Protein AF-A0AAW0FN39-F1 (afdb_monomer_lite)

pLDDT: mean 70.13, std 17.74, range [31.42, 96.25]

InterPro domains:
  IPR002293 Amino acid/polyamine transporter I [PF13520] (52-170)
  IPR050598 Cellular Amino Acid Transporter [PTHR11785] (52-161)

Sequence (177 aa):
MSRAKTALAPFFGGKVDDIDYQVHSDHESNYSDTQNSNGAPVESVNPLGYNLDYVTTFYMVIQGVIGTGIFATPATIVKSMGSIGSTYVLWTSGFIIVLFEVFVYIEYVTYFKKRNGGDVAYLEQAYPKPDFMIPTTYAAVSICLLFLNSSAIAFGTYVLSAAGVEASAWGNKSKTD

Structure (mmCIF, N/CA/C/O backbone):
data_AF-A0AAW0FN39-F1
#
_entry.id   AF-A0AAW0FN39-F1
#
loop_
_atom_site.group_PDB
_atom_site.id
_atom_site.type_symbol
_atom_site.label_atom_id
_atom_site.label_alt_id
_atom_site.label_comp_id
_atom_site.label_asym_id
_atom_site.label_entity_id
_atom_site.label_seq_id
_atom_site.pdbx_PDB_ins_code
_atom_site.Cartn_x
_atom_site.Cartn_y
_atom_site.Cartn_z
_atom_site.occupancy
_atom_site.B_iso_or_equiv
_atom_site.auth_seq_id
_atom_site.auth_comp_id
_atom_site.auth_asym_id
_atom_site.auth_atom_id
_atom_site.pdbx_PDB_model_num
ATOM 1 N N . MET A 1 1 ? 22.015 -34.692 18.150 1.00 46.25 1 MET A N 1
ATOM 2 C CA . MET A 1 1 ? 21.148 -33.490 18.075 1.00 46.25 1 MET A CA 1
ATOM 3 C C . MET A 1 1 ? 21.641 -32.475 17.018 1.00 46.25 1 MET A C 1
ATOM 5 O O . MET A 1 1 ? 21.555 -31.279 17.234 1.00 46.25 1 MET A O 1
ATOM 9 N N . SER A 1 2 ? 22.149 -32.936 15.858 1.00 51.41 2 SER A N 1
ATOM 10 C CA . SER A 1 2 ? 22.930 -32.113 14.900 1.00 51.41 2 SER A CA 1
ATOM 11 C C . SER A 1 2 ? 22.343 -32.051 13.477 1.00 51.41 2 SER A C 1
ATOM 13 O O . SER A 1 2 ? 23.018 -31.619 12.552 1.00 51.41 2 SER A O 1
ATOM 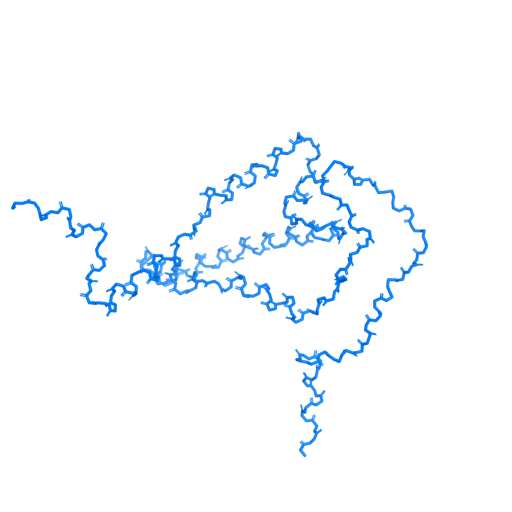15 N N . ARG A 1 3 ? 21.101 -32.513 13.273 1.00 47.28 3 ARG A N 1
ATOM 16 C CA . ARG A 1 3 ? 20.455 -32.569 11.944 1.00 47.28 3 ARG A CA 1
ATOM 17 C C . ARG A 1 3 ? 19.309 -31.572 11.744 1.00 47.28 3 ARG A C 1
ATOM 19 O O . ARG A 1 3 ? 18.881 -31.376 10.619 1.00 47.28 3 ARG A O 1
ATOM 26 N N . ALA A 1 4 ? 18.846 -30.905 12.804 1.00 47.41 4 ALA A N 1
ATOM 27 C CA . ALA A 1 4 ? 17.734 -29.955 12.708 1.00 47.41 4 ALA A CA 1
ATOM 28 C C . ALA A 1 4 ? 18.158 -28.556 12.214 1.00 47.41 4 ALA A C 1
ATOM 30 O O . ALA A 1 4 ? 17.367 -27.871 11.581 1.00 47.41 4 ALA A O 1
ATOM 31 N N . LYS A 1 5 ? 19.415 -28.139 12.442 1.00 46.88 5 LYS A N 1
ATOM 32 C CA . LYS A 1 5 ? 19.911 -26.823 11.990 1.00 46.88 5 LYS A CA 1
ATOM 33 C C . LYS A 1 5 ? 20.174 -26.751 10.479 1.00 46.88 5 LYS A C 1
ATOM 35 O O . LYS A 1 5 ? 20.159 -25.667 9.916 1.00 46.88 5 LYS A O 1
ATOM 40 N N . THR A 1 6 ? 20.369 -27.888 9.813 1.00 48.09 6 THR A N 1
ATOM 41 C CA . THR A 1 6 ? 20.710 -27.947 8.380 1.00 48.09 6 THR A CA 1
ATOM 42 C C . THR A 1 6 ? 19.485 -27.837 7.465 1.00 48.09 6 THR A C 1
ATOM 44 O O . THR A 1 6 ? 19.624 -27.438 6.318 1.00 48.09 6 THR A O 1
ATOM 47 N N . ALA A 1 7 ? 18.279 -28.136 7.961 1.00 48.97 7 ALA A N 1
ATOM 48 C CA . ALA A 1 7 ? 17.054 -28.097 7.154 1.00 48.97 7 ALA A CA 1
ATOM 49 C C . ALA A 1 7 ? 16.396 -26.705 7.074 1.00 48.97 7 ALA A C 1
ATOM 51 O O . ALA A 1 7 ? 15.577 -26.473 6.194 1.00 48.97 7 ALA A O 1
ATOM 52 N N . LEU A 1 8 ? 16.752 -25.780 7.976 1.00 44.62 8 LEU A N 1
ATOM 53 C CA . LEU A 1 8 ? 16.211 -24.411 8.013 1.00 44.62 8 LEU A CA 1
ATOM 54 C C . LEU A 1 8 ? 17.175 -23.355 7.450 1.00 44.62 8 LEU A C 1
ATOM 56 O O . LEU A 1 8 ? 16.797 -22.195 7.300 1.00 44.62 8 LEU A O 1
ATOM 60 N N . ALA A 1 9 ? 18.398 -23.762 7.096 1.00 44.97 9 ALA A N 1
ATOM 61 C CA . ALA A 1 9 ? 19.377 -22.910 6.428 1.00 44.97 9 ALA A CA 1
ATOM 62 C C . ALA A 1 9 ? 18.846 -22.244 5.138 1.00 44.97 9 ALA A C 1
ATOM 64 O O . ALA A 1 9 ? 19.033 -21.037 5.016 1.00 44.97 9 ALA A O 1
ATOM 65 N N . PRO A 1 10 ? 18.103 -22.921 4.232 1.00 51.75 10 PRO A N 1
ATOM 66 C CA . PRO A 1 10 ? 17.634 -22.268 3.006 1.00 51.75 10 PRO A CA 1
ATOM 67 C C . PRO A 1 10 ? 16.511 -21.241 3.234 1.00 51.75 10 PRO A C 1
ATOM 69 O O . PRO A 1 10 ? 16.104 -20.592 2.282 1.00 51.75 10 PRO A O 1
ATOM 72 N N . PHE A 1 11 ? 15.992 -21.100 4.462 1.00 52.97 11 PHE A N 1
ATOM 73 C CA . PHE A 1 11 ? 14.868 -20.204 4.763 1.00 52.97 11 PHE A CA 1
ATOM 74 C C . PHE A 1 11 ? 15.264 -18.970 5.593 1.00 52.97 11 PHE A C 1
ATOM 76 O O . PHE A 1 11 ? 14.594 -17.948 5.525 1.00 52.97 11 PHE A O 1
ATOM 83 N N . PHE A 1 12 ? 16.337 -19.049 6.387 1.00 56.94 12 PHE A N 1
ATOM 84 C CA . PHE A 1 12 ? 16.741 -17.972 7.312 1.00 56.94 12 PHE A CA 1
ATOM 85 C C . PHE A 1 12 ? 18.235 -17.643 7.292 1.00 56.94 12 PHE A C 1
ATOM 87 O O . PHE A 1 12 ? 18.686 -16.760 8.017 1.00 56.94 12 PHE A O 1
ATOM 94 N N . GLY A 1 13 ? 19.023 -18.367 6.506 1.00 43.75 13 GLY A N 1
ATOM 95 C CA . GLY A 1 13 ? 20.465 -18.210 6.469 1.00 43.75 13 GLY A CA 1
ATOM 96 C C . GLY A 1 13 ? 20.950 -18.504 5.073 1.00 43.75 13 GLY A C 1
ATOM 97 O O . GLY A 1 13 ? 21.558 -19.550 4.850 1.00 43.75 13 GLY A O 1
ATOM 98 N N . GLY A 1 14 ? 20.661 -17.578 4.154 1.00 38.28 14 GLY A N 1
ATOM 99 C CA . GLY A 1 14 ? 21.344 -17.515 2.875 1.00 38.28 14 GLY A CA 1
ATOM 100 C C . GLY A 1 14 ? 22.835 -17.611 3.152 1.00 38.28 14 GLY A C 1
ATOM 101 O O . GLY A 1 14 ? 23.439 -16.719 3.751 1.00 38.28 14 GLY A O 1
ATOM 102 N N . LYS A 1 15 ? 23.417 -18.752 2.791 1.00 37.44 15 LYS A N 1
ATOM 103 C CA . LYS A 1 15 ? 24.850 -18.841 2.613 1.00 37.44 15 LYS A CA 1
ATOM 104 C C . LYS A 1 15 ? 25.150 -17.751 1.595 1.00 37.44 15 LYS A C 1
ATOM 106 O O . LYS A 1 15 ? 24.575 -17.768 0.510 1.00 37.44 15 LYS A O 1
ATOM 111 N N . VAL A 1 16 ? 26.003 -16.802 1.969 1.00 49.50 16 VAL A N 1
ATOM 112 C CA . VAL A 1 16 ? 26.731 -15.976 1.005 1.00 49.50 16 VAL A CA 1
ATOM 113 C C . VAL A 1 16 ? 27.694 -16.935 0.302 1.00 49.50 16 VAL A C 1
ATOM 115 O O . VAL A 1 16 ? 28.901 -16.914 0.505 1.00 49.50 16 VAL A O 1
ATOM 118 N N . ASP A 1 17 ? 27.135 -17.906 -0.417 1.00 39.56 17 ASP A N 1
ATOM 119 C CA . ASP A 1 17 ? 27.746 -18.303 -1.657 1.00 39.56 17 ASP A CA 1
ATOM 120 C C . ASP A 1 17 ? 27.707 -17.007 -2.451 1.00 39.56 17 ASP A C 1
ATOM 122 O O . ASP A 1 17 ? 26.669 -16.340 -2.474 1.00 39.56 17 ASP A O 1
ATOM 126 N N . ASP A 1 18 ? 28.852 -16.590 -2.978 1.00 39.25 18 ASP A N 1
ATOM 127 C CA . ASP A 1 18 ? 28.879 -15.642 -4.071 1.00 39.25 18 ASP A CA 1
ATOM 128 C C . ASP A 1 18 ? 27.896 -16.199 -5.100 1.00 39.25 18 ASP A C 1
ATOM 130 O O . ASP A 1 18 ? 28.229 -17.073 -5.903 1.00 39.25 18 ASP A O 1
ATOM 134 N N . ILE A 1 19 ? 26.636 -15.764 -5.021 1.00 44.19 19 ILE A N 1
ATOM 135 C CA . ILE A 1 19 ? 25.701 -15.874 -6.114 1.00 44.19 19 ILE A CA 1
ATOM 136 C C . ILE A 1 19 ? 26.255 -14.819 -7.042 1.00 44.19 19 ILE A C 1
ATOM 138 O O . ILE A 1 19 ? 25.816 -13.671 -7.078 1.00 44.19 19 ILE A O 1
ATOM 142 N N . ASP A 1 20 ? 27.325 -15.220 -7.715 1.00 31.42 20 ASP A N 1
ATOM 143 C CA . ASP A 1 20 ? 27.670 -14.763 -9.021 1.00 31.42 20 ASP A CA 1
ATOM 144 C C . ASP A 1 20 ? 26.373 -14.948 -9.799 1.00 31.42 20 ASP A C 1
ATOM 146 O O . ASP A 1 20 ? 26.054 -16.013 -10.335 1.00 31.42 20 ASP A O 1
ATOM 150 N N . TYR A 1 21 ? 25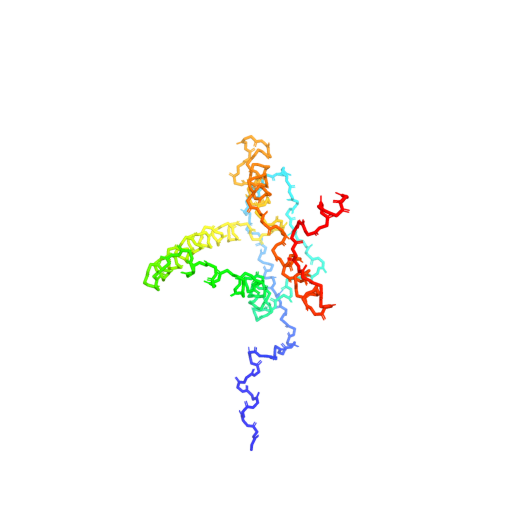.541 -13.908 -9.746 1.00 41.94 21 TYR A N 1
ATOM 151 C CA . TYR A 1 21 ? 24.630 -13.585 -10.807 1.00 41.94 21 TYR A CA 1
ATOM 152 C C . TYR A 1 21 ? 25.570 -13.375 -11.987 1.00 41.94 21 TYR A C 1
ATOM 154 O O . TYR A 1 21 ? 25.923 -12.252 -12.345 1.00 41.94 21 TYR A O 1
ATOM 162 N N . GLN A 1 22 ? 25.996 -14.495 -12.575 1.00 32.31 22 GLN A N 1
ATOM 163 C CA . GLN A 1 22 ? 26.352 -14.581 -13.963 1.00 32.31 22 GLN A CA 1
ATOM 164 C C . GLN A 1 22 ? 25.076 -14.120 -14.651 1.00 32.31 22 GLN A C 1
ATOM 166 O O . GLN A 1 22 ? 24.192 -14.907 -14.993 1.00 32.31 22 GLN A O 1
ATOM 171 N N . VAL A 1 23 ? 24.956 -12.798 -14.791 1.00 45.91 23 VAL A N 1
ATOM 172 C CA . VAL A 1 23 ? 24.352 -12.198 -15.957 1.00 45.91 23 VAL A CA 1
ATOM 173 C C . VAL A 1 23 ? 25.070 -12.932 -17.062 1.00 45.91 23 VAL A C 1
ATOM 175 O O . VAL A 1 23 ? 26.239 -12.657 -17.320 1.00 45.91 23 VAL A O 1
ATOM 178 N N . HIS A 1 24 ? 24.423 -13.971 -17.590 1.00 36.44 24 HIS A N 1
ATOM 179 C CA . HIS A 1 24 ? 24.833 -14.558 -18.840 1.00 36.44 24 HIS A CA 1
ATOM 180 C C . HIS A 1 24 ? 24.902 -13.349 -19.757 1.00 36.44 24 HIS A C 1
ATOM 182 O O . HIS A 1 24 ? 23.884 -12.745 -20.111 1.00 36.44 24 HIS A O 1
ATOM 188 N N . SER A 1 25 ? 26.129 -12.906 -20.011 1.00 39.69 25 SER A N 1
ATOM 189 C CA . SER A 1 25 ? 26.480 -11.989 -21.068 1.00 39.69 25 SER A CA 1
ATOM 190 C C . SER A 1 25 ? 26.309 -12.784 -22.351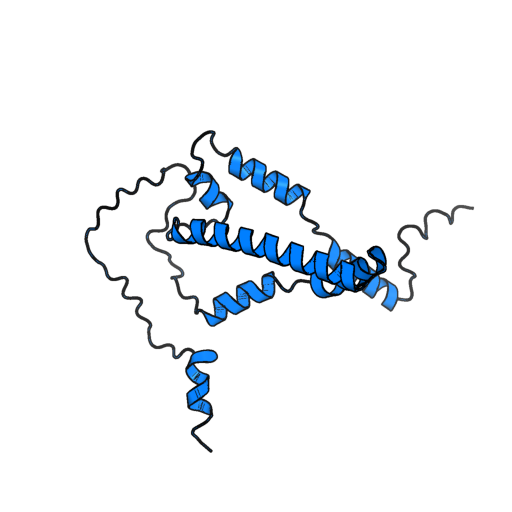 1.00 39.69 25 SER A C 1
ATOM 192 O O . SER A 1 25 ? 27.255 -13.047 -23.091 1.00 39.69 25 SER A O 1
ATOM 194 N N . ASP A 1 26 ? 25.062 -13.188 -22.587 1.00 35.56 26 ASP A N 1
ATOM 195 C CA . ASP A 1 26 ? 24.565 -13.575 -23.879 1.00 35.56 26 ASP A CA 1
ATOM 196 C C . ASP A 1 26 ? 24.645 -12.297 -24.692 1.00 35.56 26 ASP A C 1
ATOM 198 O O . ASP A 1 26 ? 23.774 -11.423 -24.682 1.00 35.56 26 ASP A O 1
ATOM 202 N N . HIS A 1 27 ? 25.814 -12.157 -25.303 1.00 39.66 27 HIS A N 1
ATOM 203 C CA . HIS A 1 27 ? 26.042 -11.305 -26.434 1.00 39.66 27 HIS A CA 1
ATOM 204 C C . HIS A 1 27 ? 24.826 -11.382 -27.357 1.00 39.66 27 HIS A C 1
ATOM 206 O O . HIS A 1 27 ? 24.434 -12.454 -27.812 1.00 39.66 27 HIS A O 1
ATOM 212 N N . GLU A 1 28 ? 24.306 -10.202 -27.678 1.00 43.62 28 GLU A N 1
ATOM 213 C CA . GLU A 1 28 ? 23.569 -9.972 -28.909 1.00 43.62 28 GLU A CA 1
ATOM 214 C C . GLU A 1 28 ? 22.217 -10.701 -29.030 1.00 43.62 28 GLU A C 1
ATOM 216 O O . GLU A 1 28 ? 21.970 -11.462 -29.963 1.00 43.62 28 GLU A O 1
ATOM 221 N N . SER A 1 29 ? 21.248 -10.342 -28.190 1.00 35.06 29 SER A N 1
ATOM 222 C CA . SER A 1 29 ? 19.902 -10.155 -28.735 1.00 35.06 29 SER A CA 1
ATOM 223 C C . SER A 1 29 ? 19.673 -8.660 -28.885 1.00 35.06 29 SER A C 1
ATOM 225 O O . SER A 1 29 ? 19.421 -7.969 -27.898 1.00 35.06 29 SER A O 1
ATOM 227 N N . ASN A 1 30 ? 19.774 -8.181 -30.127 1.00 35.88 30 ASN A N 1
ATOM 228 C CA . ASN A 1 30 ? 19.123 -6.967 -30.612 1.00 35.88 30 ASN A CA 1
ATOM 229 C C . ASN A 1 30 ? 17.615 -7.059 -30.303 1.00 35.88 30 ASN A C 1
ATOM 231 O O . ASN A 1 30 ? 16.791 -7.301 -31.180 1.00 35.88 30 ASN A O 1
ATOM 235 N N . TYR A 1 31 ? 17.236 -6.902 -29.039 1.00 40.62 31 TYR A N 1
ATOM 236 C CA . TYR A 1 31 ? 15.950 -6.328 -28.716 1.00 40.62 31 TYR A CA 1
ATOM 237 C C . TYR A 1 31 ? 16.153 -4.859 -29.013 1.00 40.62 31 TYR A C 1
ATOM 239 O O . TYR A 1 31 ? 16.896 -4.179 -28.311 1.00 40.62 31 TYR A O 1
ATOM 247 N N . SER A 1 32 ? 15.578 -4.405 -30.120 1.00 38.28 32 SER A N 1
ATOM 248 C CA . SER A 1 32 ? 15.417 -2.987 -30.374 1.00 38.28 32 SER A CA 1
ATOM 249 C C . SER A 1 32 ? 14.912 -2.362 -29.077 1.00 38.28 32 SER A C 1
ATOM 251 O O . SER A 1 32 ? 13.808 -2.688 -28.637 1.00 38.28 32 SER A O 1
ATOM 253 N N . ASP A 1 33 ? 15.747 -1.548 -28.435 1.00 49.75 33 ASP A N 1
ATOM 254 C CA . ASP A 1 33 ? 15.395 -0.775 -27.253 1.00 49.75 33 ASP A CA 1
ATOM 255 C C . ASP A 1 33 ? 14.406 0.299 -27.726 1.00 49.75 33 ASP A C 1
ATOM 257 O O . ASP A 1 33 ? 14.727 1.461 -27.936 1.00 49.75 33 ASP A O 1
ATOM 261 N N . THR A 1 34 ? 13.190 -0.133 -28.061 1.00 45.72 34 THR A N 1
ATOM 262 C CA . THR A 1 34 ? 12.068 0.713 -28.473 1.00 45.72 34 THR A CA 1
ATOM 263 C C . THR A 1 34 ? 11.347 1.239 -27.240 1.00 45.72 34 THR A C 1
ATOM 265 O O . THR A 1 34 ? 10.156 1.550 -27.302 1.00 45.72 34 THR A O 1
ATOM 268 N N . GLN A 1 35 ? 12.032 1.294 -26.095 1.00 55.03 35 GLN A N 1
ATOM 269 C CA . GLN A 1 35 ? 11.563 2.067 -24.963 1.00 55.03 35 GLN A CA 1
ATOM 270 C C . GLN A 1 35 ? 11.953 3.518 -25.207 1.00 55.03 35 GLN A C 1
ATOM 272 O O . GLN A 1 35 ? 13.079 3.827 -25.587 1.00 55.03 35 GLN A O 1
ATOM 277 N N . ASN A 1 36 ? 10.965 4.403 -25.134 1.00 52.91 36 ASN A N 1
ATOM 278 C CA . ASN A 1 36 ? 11.130 5.775 -25.571 1.00 52.91 36 ASN A CA 1
ATOM 279 C C . ASN A 1 36 ? 12.181 6.448 -24.671 1.00 52.91 36 ASN A C 1
ATOM 281 O O . ASN A 1 36 ? 12.137 6.308 -23.449 1.00 52.91 36 ASN A O 1
ATOM 285 N N . SER A 1 37 ? 13.109 7.191 -25.276 1.00 53.62 37 SER A N 1
ATOM 286 C CA . SER A 1 37 ? 14.138 7.987 -24.579 1.00 53.62 37 SER A CA 1
ATOM 287 C C . SER A 1 37 ? 13.530 9.032 -23.624 1.00 53.62 37 SER A C 1
ATOM 289 O O . SER A 1 37 ? 14.197 9.563 -22.740 1.00 53.62 37 SER A O 1
ATOM 291 N N . ASN A 1 38 ? 12.236 9.317 -23.777 1.00 53.44 38 ASN A N 1
ATOM 292 C CA . ASN A 1 38 ? 11.503 10.229 -22.916 1.00 53.44 38 ASN A CA 1
ATOM 293 C C . ASN A 1 38 ? 11.061 9.523 -21.617 1.00 53.44 38 ASN A C 1
ATOM 295 O O . ASN A 1 38 ? 10.136 8.711 -21.628 1.00 53.44 38 ASN A O 1
ATOM 299 N N . GLY A 1 39 ? 11.715 9.849 -20.498 1.00 60.12 39 GLY A N 1
ATOM 300 C CA . GLY A 1 39 ? 11.345 9.440 -19.134 1.00 60.12 39 GLY A CA 1
ATOM 301 C C . GLY A 1 39 ? 12.548 8.978 -18.298 1.00 60.12 39 GLY A C 1
ATOM 302 O O . GLY A 1 39 ? 13.690 9.301 -18.621 1.00 60.12 39 GLY A O 1
ATOM 303 N N . ALA A 1 40 ? 12.311 8.240 -17.208 1.00 59.62 40 ALA A N 1
ATOM 304 C CA . ALA A 1 40 ? 13.376 7.696 -16.350 1.00 59.62 40 ALA A CA 1
ATOM 305 C C . ALA A 1 40 ? 14.434 6.856 -17.126 1.00 59.62 40 ALA A C 1
ATOM 307 O O . ALA A 1 40 ? 14.071 5.985 -17.909 1.00 59.62 40 ALA A O 1
ATOM 308 N N . PRO A 1 41 ? 15.748 7.053 -16.930 1.00 63.03 41 PRO A N 1
ATOM 309 C CA . PRO A 1 41 ? 16.770 6.276 -17.636 1.00 63.03 41 PRO A CA 1
ATOM 310 C C . PRO A 1 41 ? 16.646 4.761 -17.401 1.00 63.03 41 PRO A C 1
ATOM 312 O O . PRO A 1 41 ? 16.363 4.317 -16.290 1.00 63.03 41 PRO A O 1
ATOM 315 N N . VAL A 1 42 ? 16.882 3.961 -18.445 1.00 65.12 42 VAL A N 1
ATOM 316 C CA . VAL A 1 42 ? 17.031 2.503 -18.309 1.00 65.12 42 VAL A CA 1
ATOM 317 C C . VAL A 1 42 ? 18.349 2.208 -17.602 1.00 65.12 42 VAL A C 1
ATOM 319 O O . VAL A 1 42 ? 19.410 2.671 -18.025 1.00 65.12 42 VAL A O 1
ATOM 322 N N . GLU A 1 43 ? 18.289 1.445 -16.515 1.00 65.06 43 GLU A N 1
ATOM 323 C CA . GLU A 1 43 ? 19.482 1.098 -15.755 1.00 65.06 43 GLU A CA 1
ATOM 324 C C . GLU A 1 43 ? 20.221 -0.034 -16.473 1.00 65.06 43 GLU A C 1
ATOM 326 O O . GLU A 1 43 ? 19.780 -1.183 -16.499 1.00 65.06 43 GLU A O 1
ATOM 331 N N . SER A 1 44 ? 21.355 0.295 -17.092 1.00 63.34 44 SER A N 1
ATOM 332 C CA . SER A 1 44 ? 22.242 -0.694 -17.712 1.00 63.34 44 SER A CA 1
ATOM 333 C C . SER A 1 44 ? 23.213 -1.313 -16.703 1.00 63.34 44 SER A C 1
ATOM 335 O O . SER A 1 44 ? 23.584 -2.477 -16.841 1.00 63.34 44 SER A O 1
ATOM 337 N N . VAL A 1 45 ? 23.608 -0.548 -15.679 1.00 62.72 45 VAL A N 1
ATOM 338 C CA . VAL A 1 45 ? 24.541 -0.957 -14.625 1.00 62.72 45 VAL A CA 1
ATOM 339 C C . VAL A 1 45 ? 24.054 -0.382 -13.301 1.00 62.72 45 VAL A C 1
ATOM 341 O O . VAL A 1 45 ? 24.067 0.832 -13.110 1.00 62.72 45 VAL A O 1
ATOM 344 N N . ASN A 1 46 ? 23.628 -1.252 -12.386 1.00 63.19 46 ASN A N 1
ATOM 345 C CA . ASN A 1 46 ? 23.140 -0.836 -11.077 1.00 63.19 46 ASN A CA 1
ATOM 346 C C . ASN A 1 46 ? 24.291 -0.917 -10.049 1.00 63.19 46 ASN A C 1
ATOM 348 O O . ASN A 1 46 ? 24.713 -2.028 -9.717 1.00 63.19 46 ASN A O 1
ATOM 352 N N . PRO A 1 47 ? 24.834 0.210 -9.540 1.00 59.00 47 PRO A N 1
ATOM 353 C CA . PRO A 1 47 ? 26.022 0.214 -8.673 1.00 59.00 47 PRO A CA 1
ATOM 354 C C . PRO A 1 47 ? 25.790 -0.441 -7.302 1.00 59.00 47 PRO A C 1
ATOM 356 O O . PRO A 1 47 ? 26.749 -0.772 -6.610 1.00 59.00 47 PRO A O 1
ATOM 359 N N . LEU A 1 48 ? 24.526 -0.638 -6.913 1.00 62.75 48 LEU A N 1
ATOM 360 C CA . LEU A 1 48 ? 24.111 -1.315 -5.678 1.00 62.75 48 LEU A CA 1
ATOM 361 C C . LEU A 1 48 ? 23.857 -2.825 -5.878 1.00 62.75 48 LEU A C 1
ATOM 363 O O . LEU A 1 48 ? 23.718 -3.566 -4.902 1.00 62.75 48 LEU A O 1
ATOM 367 N N . GLY A 1 49 ? 23.844 -3.285 -7.135 1.00 61.16 49 GLY A N 1
ATOM 368 C CA . GLY A 1 49 ? 23.539 -4.656 -7.538 1.00 61.16 49 GLY A CA 1
ATOM 369 C C . GLY A 1 49 ? 22.111 -5.109 -7.202 1.00 61.16 49 GLY A C 1
ATOM 370 O O . GLY A 1 49 ? 21.415 -4.534 -6.369 1.00 61.16 49 GLY A O 1
ATOM 371 N N . TYR A 1 50 ? 21.659 -6.181 -7.851 1.00 67.69 50 TYR A N 1
ATOM 372 C CA . TYR A 1 50 ? 20.359 -6.807 -7.578 1.00 67.69 50 TYR A CA 1
ATOM 373 C C . TYR A 1 50 ? 20.467 -7.819 -6.424 1.00 67.69 50 TYR A C 1
ATOM 375 O O . TYR A 1 50 ? 20.126 -8.988 -6.565 1.00 67.69 50 TYR A O 1
ATOM 383 N N . ASN A 1 51 ? 20.980 -7.372 -5.275 1.00 70.62 51 ASN A N 1
ATOM 384 C CA . ASN A 1 51 ? 21.348 -8.234 -4.143 1.00 70.62 51 ASN A CA 1
ATOM 385 C C . ASN A 1 51 ? 20.218 -8.406 -3.109 1.00 70.62 51 ASN A C 1
ATOM 387 O O . ASN A 1 51 ? 20.472 -8.412 -1.904 1.00 70.62 51 ASN A O 1
ATOM 391 N N . LEU A 1 52 ? 18.960 -8.494 -3.547 1.00 77.12 52 LEU A N 1
ATOM 392 C CA . LEU A 1 52 ? 17.831 -8.729 -2.643 1.00 77.12 52 LEU A CA 1
ATOM 393 C C . LEU A 1 52 ? 17.420 -10.197 -2.692 1.00 77.12 52 LEU A C 1
ATOM 395 O O . LEU A 1 52 ? 16.930 -10.685 -3.707 1.00 77.12 52 LEU A O 1
ATOM 399 N N . ASP A 1 53 ? 17.605 -10.884 -1.567 1.00 86.12 53 ASP A N 1
ATOM 400 C CA . ASP A 1 53 ? 17.102 -12.241 -1.394 1.00 86.12 53 ASP A CA 1
ATOM 401 C C . ASP A 1 53 ? 15.564 -12.263 -1.357 1.00 86.12 53 ASP A C 1
ATOM 403 O O . ASP A 1 53 ? 14.917 -11.321 -0.885 1.00 86.12 53 ASP A O 1
ATOM 407 N N . TYR A 1 54 ? 14.969 -13.367 -1.811 1.00 85.12 54 TYR A N 1
ATOM 408 C CA . TYR A 1 54 ? 13.516 -13.528 -1.888 1.00 85.12 54 TYR A CA 1
ATOM 409 C C . TYR A 1 54 ? 12.834 -13.369 -0.526 1.00 85.12 54 TYR A C 1
ATOM 411 O O . TYR A 1 54 ? 11.746 -12.793 -0.449 1.00 85.12 54 TYR A O 1
ATOM 419 N N . VAL A 1 55 ? 13.475 -13.833 0.553 1.00 88.62 55 VAL A N 1
ATOM 420 C CA . VAL A 1 55 ? 12.937 -13.713 1.917 1.00 88.62 55 VAL A CA 1
ATOM 421 C C . VAL A 1 55 ? 12.909 -12.250 2.359 1.00 88.62 55 VAL A C 1
ATOM 423 O O . VAL A 1 55 ? 11.917 -11.790 2.928 1.00 88.62 55 VAL A O 1
ATOM 426 N N . THR A 1 56 ? 13.964 -11.500 2.041 1.00 87.94 56 THR A N 1
ATOM 427 C CA . THR A 1 56 ? 14.058 -10.064 2.334 1.00 87.94 56 THR A CA 1
ATOM 428 C C . THR A 1 56 ? 12.998 -9.280 1.566 1.00 87.94 56 THR A C 1
ATOM 430 O O . THR A 1 56 ? 12.286 -8.470 2.163 1.00 87.94 56 THR A O 1
ATOM 433 N N . THR A 1 57 ? 12.823 -9.562 0.272 1.00 87.81 57 THR A N 1
ATOM 434 C CA . THR A 1 57 ? 11.786 -8.921 -0.552 1.00 87.81 57 THR A CA 1
ATOM 435 C C . THR A 1 57 ? 10.382 -9.240 -0.034 1.00 87.81 57 THR A C 1
ATOM 437 O O . THR A 1 57 ? 9.556 -8.340 0.109 1.00 87.81 57 THR A O 1
ATOM 440 N N . PHE A 1 58 ? 10.105 -10.497 0.322 1.00 89.62 58 PHE A N 1
ATOM 441 C CA . PHE A 1 58 ? 8.817 -10.898 0.894 1.00 89.62 58 PHE A CA 1
ATOM 442 C C . PHE A 1 58 ? 8.513 -10.170 2.208 1.00 89.62 58 PHE A C 1
ATOM 444 O O . PHE A 1 58 ? 7.422 -9.621 2.379 1.00 89.62 58 PHE A O 1
ATOM 451 N N . TYR A 1 59 ? 9.490 -10.116 3.116 1.00 90.25 59 TYR A N 1
ATOM 452 C CA . TYR A 1 59 ? 9.352 -9.386 4.373 1.00 90.25 59 TYR A CA 1
ATOM 453 C C . TYR A 1 59 ? 9.087 -7.895 4.132 1.00 90.25 59 TYR A C 1
ATOM 455 O O . TYR A 1 59 ? 8.199 -7.322 4.765 1.00 90.25 59 TYR A O 1
ATOM 463 N N . MET A 1 60 ? 9.797 -7.286 3.176 1.00 89.00 60 MET A N 1
ATOM 464 C CA . MET A 1 60 ? 9.635 -5.878 2.812 1.00 89.00 60 MET A CA 1
ATOM 465 C C . MET A 1 60 ? 8.219 -5.559 2.313 1.00 89.00 60 MET A C 1
ATOM 467 O O . MET A 1 60 ? 7.655 -4.530 2.686 1.00 89.00 60 MET A O 1
ATOM 471 N N . VAL A 1 61 ? 7.624 -6.444 1.512 1.00 88.75 61 VAL A N 1
ATOM 472 C CA . VAL A 1 61 ? 6.239 -6.280 1.046 1.00 88.75 61 VAL A CA 1
ATOM 473 C C . VAL A 1 61 ? 5.259 -6.435 2.209 1.00 88.75 61 VAL A C 1
ATOM 475 O O . VAL A 1 61 ? 4.376 -5.597 2.389 1.00 88.75 61 VAL A O 1
ATOM 478 N N . ILE A 1 62 ? 5.432 -7.460 3.049 1.00 89.94 62 ILE A N 1
ATOM 479 C CA . ILE A 1 62 ? 4.523 -7.719 4.173 1.00 89.94 62 ILE A CA 1
ATOM 480 C C . ILE A 1 62 ? 4.506 -6.572 5.176 1.00 89.94 62 ILE A C 1
ATOM 482 O O . ILE A 1 62 ? 3.422 -6.185 5.613 1.00 89.94 62 ILE A O 1
ATOM 486 N N . GLN A 1 63 ? 5.661 -5.999 5.524 1.00 87.12 63 GLN A N 1
ATOM 487 C CA . GLN A 1 63 ? 5.685 -4.852 6.438 1.00 87.12 63 GLN A CA 1
ATOM 488 C C . GLN A 1 63 ? 4.960 -3.623 5.861 1.00 87.12 63 GLN A C 1
ATOM 490 O O . GLN A 1 63 ? 4.463 -2.801 6.623 1.00 87.12 63 GLN A O 1
ATOM 495 N N . GLY A 1 64 ? 4.894 -3.492 4.530 1.00 81.94 64 GLY A N 1
ATOM 496 C CA . GLY A 1 64 ? 4.180 -2.404 3.864 1.00 81.94 64 GLY A CA 1
ATOM 497 C C . GLY A 1 64 ? 2.668 -2.623 3.860 1.00 81.94 64 GLY A C 1
ATOM 498 O O . GLY A 1 64 ? 1.908 -1.675 4.043 1.00 81.94 64 GLY A O 1
ATOM 499 N N . VAL A 1 65 ? 2.228 -3.876 3.698 1.00 84.50 65 VAL A N 1
ATOM 500 C CA . VAL A 1 65 ? 0.803 -4.250 3.684 1.00 84.50 65 VAL A CA 1
ATOM 501 C C . VAL A 1 65 ? 0.212 -4.276 5.097 1.00 84.50 65 VAL A C 1
ATOM 503 O O . VAL A 1 65 ? -0.898 -3.787 5.322 1.00 84.50 65 VAL A O 1
ATOM 506 N N . ILE A 1 66 ? 0.940 -4.826 6.073 1.00 83.88 66 ILE A N 1
ATOM 507 C CA . ILE A 1 66 ? 0.511 -4.882 7.477 1.00 83.88 66 ILE A CA 1
ATOM 508 C C . ILE A 1 66 ? 0.838 -3.542 8.152 1.00 83.88 66 ILE A C 1
ATOM 510 O O . ILE A 1 66 ? 1.795 -3.410 8.910 1.00 83.88 66 ILE A O 1
ATOM 514 N N . GLY A 1 67 ? 0.026 -2.526 7.854 1.00 73.38 67 GLY A N 1
ATOM 515 C CA . GLY A 1 67 ? 0.096 -1.208 8.488 1.00 73.38 67 GLY A CA 1
ATOM 516 C C . GLY A 1 67 ? -0.787 -1.071 9.737 1.00 73.38 67 GLY A C 1
ATOM 517 O O . GLY A 1 67 ? -1.440 -2.010 10.194 1.00 73.38 67 GLY A O 1
ATOM 518 N N . THR A 1 68 ? -0.901 0.155 10.257 1.00 65.06 68 THR A N 1
ATOM 519 C CA . THR A 1 68 ? -1.798 0.501 11.383 1.00 65.06 68 THR A CA 1
ATOM 520 C C . THR A 1 68 ? -3.284 0.253 11.088 1.00 65.06 68 THR A C 1
ATOM 522 O O . THR A 1 68 ? -4.094 0.151 12.012 1.00 65.06 68 THR A O 1
ATOM 525 N N . GLY A 1 69 ? -3.653 0.113 9.809 1.00 69.44 69 GLY A N 1
ATOM 526 C CA . GLY A 1 69 ? -5.022 -0.131 9.358 1.00 69.44 69 GLY A CA 1
ATOM 527 C C . GLY A 1 69 ? -5.641 -1.422 9.902 1.00 69.44 69 GLY A C 1
ATOM 528 O O . GLY A 1 69 ? -6.838 -1.434 10.183 1.00 69.44 69 GLY A O 1
ATOM 529 N N . ILE A 1 70 ? -4.858 -2.482 10.147 1.00 79.62 70 ILE A N 1
ATOM 530 C CA . ILE A 1 70 ? -5.405 -3.737 10.700 1.00 79.62 70 ILE A CA 1
ATOM 531 C C . ILE A 1 70 ? -5.882 -3.586 12.152 1.00 79.62 70 ILE A C 1
ATOM 533 O O . ILE A 1 70 ? -6.762 -4.318 12.591 1.00 79.62 70 ILE A O 1
ATOM 537 N N . PHE A 1 71 ? -5.355 -2.609 12.892 1.00 72.69 71 PHE A N 1
ATOM 538 C CA . PHE A 1 71 ? -5.730 -2.371 14.287 1.00 72.69 71 PHE A CA 1
ATOM 539 C C . PHE A 1 71 ? -6.843 -1.328 14.437 1.00 72.69 71 PHE A C 1
ATOM 541 O O . PHE A 1 71 ? -7.586 -1.363 15.414 1.00 72.69 71 PHE A O 1
ATOM 548 N N . ALA A 1 72 ? -6.992 -0.414 13.475 1.00 69.62 72 ALA A N 1
ATOM 549 C CA . ALA A 1 72 ? -7.966 0.679 13.551 1.00 69.62 72 ALA A CA 1
ATOM 550 C C . ALA A 1 72 ? -9.278 0.386 12.797 1.00 69.62 72 ALA A C 1
ATOM 552 O O . ALA A 1 72 ? -10.370 0.788 13.211 1.00 69.62 72 ALA A O 1
ATOM 553 N N . THR A 1 73 ? -9.180 -0.312 11.670 1.00 78.31 73 THR A N 1
ATOM 554 C CA . THR A 1 73 ? -10.259 -0.384 10.681 1.00 78.31 73 THR A CA 1
ATOM 555 C C . THR A 1 73 ? -11.277 -1.509 10.937 1.00 78.31 73 THR A C 1
ATOM 557 O O . THR A 1 73 ? -12.470 -1.255 10.753 1.00 78.31 73 THR A O 1
ATOM 560 N N . PRO A 1 74 ? -10.913 -2.716 11.430 1.00 80.56 74 PRO A N 1
ATOM 561 C CA . PRO A 1 74 ? -11.886 -3.806 11.582 1.00 80.56 74 PRO A CA 1
ATOM 562 C C . PRO A 1 74 ? -13.011 -3.506 12.578 1.00 80.56 74 PRO A C 1
ATOM 564 O O . PRO A 1 74 ? -14.181 -3.728 12.267 1.00 80.56 74 PRO A O 1
ATOM 567 N N . ALA A 1 75 ? -12.682 -2.953 13.750 1.00 80.88 75 ALA A N 1
ATOM 568 C CA . ALA A 1 75 ? -13.674 -2.630 14.779 1.00 80.88 75 ALA A CA 1
ATOM 569 C C . ALA A 1 75 ? -14.676 -1.567 14.295 1.00 80.88 75 ALA A C 1
ATOM 571 O O . ALA A 1 75 ? -15.878 -1.664 14.553 1.00 80.88 75 ALA A O 1
ATOM 572 N N . THR A 1 76 ? -14.185 -0.582 13.541 1.00 81.62 76 THR A N 1
ATOM 573 C CA . THR A 1 76 ? -15.004 0.487 12.962 1.00 81.62 76 THR A CA 1
ATOM 574 C C . THR A 1 76 ? -15.950 -0.054 11.888 1.00 81.62 76 THR A C 1
ATOM 576 O O . THR A 1 76 ? -17.131 0.286 11.894 1.00 81.62 76 THR A O 1
ATOM 579 N N . ILE A 1 77 ? -15.475 -0.943 11.006 1.00 85.94 77 ILE A N 1
ATOM 580 C CA . ILE A 1 77 ? -16.310 -1.542 9.952 1.00 85.94 77 ILE A CA 1
ATOM 581 C C . ILE A 1 77 ? -17.430 -2.394 10.554 1.00 85.94 77 ILE A C 1
ATOM 583 O O . ILE A 1 77 ? -18.584 -2.227 10.164 1.00 85.94 77 ILE A O 1
ATOM 587 N N . VAL A 1 78 ? -17.119 -3.266 11.521 1.00 87.44 78 VAL A N 1
ATOM 588 C CA . VAL A 1 78 ? -18.132 -4.129 12.159 1.00 87.44 78 VAL A CA 1
ATOM 589 C C . VAL A 1 78 ? -19.212 -3.284 12.836 1.00 87.44 78 VAL A C 1
ATOM 591 O O . VAL A 1 78 ? -20.402 -3.566 12.683 1.00 87.44 78 VAL A O 1
ATOM 594 N N . LYS A 1 79 ? -18.815 -2.212 13.536 1.00 86.00 79 LYS A N 1
ATOM 595 C CA . LYS A 1 79 ? -19.753 -1.285 14.182 1.00 86.00 79 LYS A CA 1
ATOM 596 C C . LYS A 1 79 ? -20.656 -0.573 13.168 1.00 86.00 79 LYS A C 1
ATOM 598 O O . LYS A 1 79 ? -21.838 -0.399 13.445 1.00 86.00 79 LYS A O 1
ATOM 603 N N . SER A 1 80 ? -20.120 -0.193 12.009 1.00 85.44 80 SER A N 1
ATOM 604 C CA . SER A 1 80 ? -20.879 0.478 10.945 1.00 85.44 80 SER A CA 1
ATOM 605 C C . SER A 1 80 ? -21.806 -0.464 10.170 1.00 85.44 80 SER A C 1
ATOM 607 O O . SER A 1 80 ? -22.876 -0.044 9.743 1.00 85.44 80 SER A O 1
ATOM 609 N N . MET A 1 81 ? -21.423 -1.732 9.988 1.00 87.31 81 MET A N 1
ATOM 610 C CA . MET A 1 81 ? -22.230 -2.741 9.283 1.00 87.31 81 MET A CA 1
ATOM 611 C C . MET A 1 81 ? -23.330 -3.357 10.159 1.00 87.31 81 MET A C 1
ATOM 613 O O . MET A 1 81 ? -24.320 -3.859 9.631 1.00 87.31 81 MET A O 1
ATOM 617 N N . GLY A 1 82 ? -23.150 -3.398 11.484 1.00 84.88 82 GLY A N 1
ATOM 618 C CA . GLY A 1 82 ? -24.118 -3.969 12.432 1.00 84.88 82 GLY A CA 1
ATOM 619 C C . GLY A 1 82 ? -24.294 -5.496 12.356 1.00 84.88 82 GLY A C 1
ATOM 620 O O . GLY A 1 82 ? -24.964 -6.074 13.208 1.00 84.88 82 GLY A O 1
ATOM 621 N N . SER A 1 83 ? -23.679 -6.165 11.373 1.00 88.94 83 SER A N 1
ATOM 622 C CA . SER A 1 83 ? -23.717 -7.617 11.174 1.00 88.94 83 SER A CA 1
ATOM 623 C C . SER A 1 83 ? -22.344 -8.172 10.791 1.00 88.94 83 SER A C 1
ATOM 625 O O . SER A 1 83 ? -21.619 -7.608 9.962 1.00 88.94 83 SER A O 1
ATOM 627 N N . ILE A 1 84 ? -22.001 -9.326 11.372 1.00 89.62 84 ILE A N 1
ATOM 628 C CA . ILE A 1 84 ? -20.725 -10.008 11.124 1.00 89.62 84 ILE A CA 1
ATOM 629 C C . ILE A 1 84 ? -20.655 -10.560 9.691 1.00 89.62 84 ILE A C 1
ATOM 631 O O . ILE A 1 84 ? -19.615 -10.471 9.046 1.00 89.62 84 ILE A O 1
ATOM 635 N N . GLY A 1 85 ? -21.776 -11.071 9.164 1.00 89.12 85 GLY A N 1
ATOM 636 C CA . GLY A 1 85 ? -21.828 -11.697 7.839 1.00 89.12 85 GLY A CA 1
ATOM 637 C C . GLY A 1 85 ? -21.567 -10.688 6.725 1.00 89.12 85 GLY A C 1
ATOM 638 O O . GLY A 1 85 ? -20.721 -10.911 5.863 1.00 89.12 85 GLY A O 1
ATOM 639 N N . SER A 1 86 ? -22.220 -9.528 6.801 1.00 86.19 86 SER A N 1
ATOM 640 C CA . SER A 1 86 ? -22.027 -8.446 5.836 1.00 86.19 86 SER A CA 1
ATOM 641 C C . SER A 1 86 ? -20.605 -7.872 5.882 1.00 86.19 86 SER A C 1
ATOM 643 O O . SER A 1 86 ? -20.064 -7.476 4.852 1.00 86.19 86 SER A O 1
ATOM 645 N N . THR A 1 87 ? -19.960 -7.895 7.055 1.00 90.50 87 THR A N 1
ATOM 646 C CA . THR A 1 87 ? -18.553 -7.495 7.197 1.00 90.50 87 THR A CA 1
ATOM 647 C C . THR A 1 87 ? -17.618 -8.435 6.432 1.00 90.50 87 THR A C 1
ATOM 649 O O . THR A 1 87 ? -16.752 -7.958 5.703 1.00 90.50 87 THR A O 1
ATOM 652 N N . TYR A 1 88 ? -17.804 -9.756 6.527 1.00 90.00 88 TYR A N 1
ATOM 653 C CA . TYR A 1 88 ? -16.984 -10.711 5.770 1.00 90.00 88 TYR A CA 1
ATOM 654 C C . TYR A 1 88 ? -17.149 -10.560 4.257 1.00 90.00 88 TYR A C 1
ATOM 656 O O . TYR A 1 88 ? -16.152 -10.586 3.542 1.00 90.00 88 TYR A O 1
ATOM 664 N N . VAL A 1 89 ? -18.373 -10.330 3.771 1.00 92.38 89 VAL A N 1
ATOM 665 C CA . VAL A 1 89 ? -18.619 -10.082 2.339 1.00 92.38 89 VAL A CA 1
ATOM 666 C C . VAL A 1 89 ? -17.855 -8.846 1.858 1.00 92.38 89 VAL A C 1
ATOM 668 O O . VAL A 1 89 ? -17.204 -8.895 0.815 1.00 92.38 89 VAL A O 1
ATOM 671 N N . LEU A 1 90 ? -17.871 -7.764 2.643 1.00 90.94 90 LEU A N 1
ATOM 672 C CA . LEU A 1 90 ? -17.117 -6.547 2.342 1.00 90.94 90 LEU A CA 1
ATOM 673 C C . LEU A 1 90 ? -15.610 -6.834 2.276 1.00 90.94 90 LEU A C 1
ATOM 675 O O . LEU A 1 90 ? -14.962 -6.478 1.292 1.00 90.94 90 LEU A O 1
ATOM 679 N N . TRP A 1 91 ? -15.062 -7.543 3.261 1.00 89.00 91 TRP A N 1
ATOM 680 C CA . TRP A 1 91 ? -13.643 -7.910 3.281 1.00 89.00 91 TRP A CA 1
ATOM 681 C C . TRP A 1 91 ? -13.231 -8.791 2.102 1.00 89.00 91 TRP A C 1
ATOM 683 O O . TRP A 1 91 ? -12.222 -8.512 1.454 1.00 89.00 91 TRP A O 1
ATOM 693 N N . THR A 1 92 ? -14.012 -9.824 1.784 1.00 93.19 92 THR A N 1
ATOM 694 C CA . THR A 1 92 ? -13.733 -10.698 0.640 1.00 93.19 92 THR A CA 1
ATOM 695 C C . THR A 1 92 ? -13.816 -9.931 -0.679 1.00 93.19 92 THR A C 1
ATOM 697 O O . THR A 1 92 ? -12.972 -10.137 -1.547 1.00 93.19 92 THR A O 1
ATOM 700 N N . SER A 1 93 ? -14.770 -9.006 -0.825 1.00 93.88 93 SER A N 1
ATOM 701 C CA . SER A 1 93 ? -14.856 -8.163 -2.024 1.00 93.88 93 SER A CA 1
ATOM 702 C C . SER A 1 93 ? -13.630 -7.255 -2.183 1.00 93.88 93 SER A C 1
ATOM 704 O O . SER A 1 93 ? -13.067 -7.186 -3.273 1.00 93.88 93 SER A O 1
ATOM 706 N N . GLY A 1 94 ? -13.149 -6.646 -1.092 1.00 91.19 94 GLY A N 1
ATOM 707 C CA . GLY A 1 94 ? -11.923 -5.845 -1.100 1.00 91.19 94 GLY A CA 1
ATOM 708 C C . GLY A 1 94 ? -10.689 -6.673 -1.458 1.00 91.19 94 GLY A C 1
ATOM 709 O O . GLY A 1 94 ? -9.886 -6.251 -2.285 1.00 91.19 94 GLY A O 1
ATOM 710 N N . PHE A 1 95 ? -10.575 -7.886 -0.909 1.00 91.75 95 PHE A N 1
ATOM 711 C CA . PHE A 1 95 ? -9.494 -8.814 -1.248 1.00 91.75 95 PHE A CA 1
ATOM 712 C C . PHE A 1 95 ? -9.466 -9.152 -2.745 1.00 91.75 95 PHE A C 1
ATOM 714 O O . PHE A 1 95 ? -8.404 -9.126 -3.358 1.00 91.75 95 PHE A O 1
ATOM 721 N N . ILE A 1 96 ? -10.626 -9.421 -3.350 1.00 96.25 96 ILE A N 1
ATOM 722 C CA . ILE A 1 96 ? -10.724 -9.728 -4.783 1.00 96.25 96 ILE A CA 1
ATOM 723 C C . ILE A 1 96 ? -10.283 -8.532 -5.639 1.00 96.25 96 ILE A C 1
ATOM 725 O O . ILE A 1 96 ? -9.548 -8.720 -6.605 1.00 96.25 96 ILE A O 1
ATOM 729 N N . ILE A 1 97 ? -10.690 -7.311 -5.282 1.00 94.00 97 ILE A N 1
ATOM 730 C CA . ILE A 1 97 ? -10.294 -6.093 -6.008 1.00 94.00 97 ILE A CA 1
ATOM 731 C C . ILE A 1 97 ? -8.769 -5.917 -5.976 1.00 94.00 97 ILE A C 1
ATOM 733 O O . ILE A 1 97 ? -8.157 -5.724 -7.025 1.00 94.00 97 ILE A O 1
ATOM 737 N N . VAL A 1 98 ? -8.151 -6.066 -4.800 1.00 91.94 98 VAL A N 1
ATOM 738 C CA . VAL A 1 98 ? -6.690 -5.961 -4.641 1.00 91.94 98 VAL A CA 1
ATOM 739 C C . VAL A 1 98 ? -5.961 -7.085 -5.381 1.00 91.94 98 VAL A C 1
ATOM 741 O O . VAL A 1 98 ? -4.901 -6.855 -5.953 1.00 91.94 98 VAL A O 1
ATOM 744 N N . LEU A 1 99 ? -6.518 -8.300 -5.437 1.00 93.12 99 LEU A N 1
ATOM 745 C CA . LEU A 1 99 ? -5.928 -9.370 -6.245 1.00 93.12 99 LEU A CA 1
ATOM 746 C C . LEU A 1 99 ? -5.841 -8.983 -7.724 1.00 93.12 99 LEU A C 1
ATOM 748 O O . LEU A 1 99 ? -4.793 -9.183 -8.335 1.00 93.12 99 LEU A O 1
ATOM 752 N N . PHE A 1 100 ? -6.907 -8.419 -8.298 1.00 95.62 100 PHE A N 1
ATOM 753 C CA . PHE A 1 100 ? -6.885 -7.954 -9.688 1.00 95.62 100 PHE A CA 1
ATOM 754 C C . PHE A 1 100 ? -5.861 -6.838 -9.911 1.00 95.62 100 PHE A C 1
ATOM 756 O O . PHE A 1 100 ? -5.148 -6.867 -10.912 1.00 95.62 100 PHE A O 1
ATOM 763 N N . GLU A 1 101 ? -5.742 -5.902 -8.969 1.00 90.31 101 GLU A N 1
ATOM 764 C CA . GLU A 1 101 ? -4.716 -4.854 -8.996 1.00 90.31 101 GLU A CA 1
ATOM 765 C C . GLU A 1 101 ? -3.300 -5.450 -9.029 1.00 90.31 101 GLU A C 1
ATOM 767 O O . GLU A 1 101 ? -2.495 -5.088 -9.887 1.00 90.31 101 GLU A O 1
ATOM 772 N N . VAL A 1 102 ? -3.018 -6.435 -8.169 1.00 91.06 102 VAL A N 1
ATOM 773 C CA . VAL A 1 102 ? -1.718 -7.124 -8.129 1.00 91.06 102 VAL A CA 1
ATOM 774 C C . VAL A 1 102 ? -1.435 -7.875 -9.433 1.00 91.06 102 VAL A C 1
ATOM 776 O O . VAL A 1 102 ? -0.302 -7.845 -9.912 1.00 91.06 102 VAL A O 1
ATOM 779 N N . PHE A 1 103 ? -2.432 -8.523 -10.042 1.00 92.38 103 PHE A N 1
ATOM 780 C CA . PHE A 1 103 ? -2.246 -9.198 -11.332 1.00 92.38 103 PHE A CA 1
ATOM 781 C C . PHE A 1 103 ? -1.849 -8.224 -12.443 1.00 92.38 103 PHE A C 1
ATOM 783 O O . PHE A 1 103 ? -0.888 -8.490 -13.166 1.00 92.38 103 PHE A O 1
ATOM 790 N N . VAL A 1 104 ? -2.541 -7.086 -12.541 1.00 90.44 104 VAL A N 1
ATOM 791 C CA . VAL A 1 104 ? -2.189 -6.021 -13.492 1.00 90.44 104 VAL A CA 1
ATOM 792 C C . VAL A 1 104 ? -0.784 -5.493 -13.197 1.00 90.44 104 VAL A C 1
ATOM 794 O O . VAL A 1 104 ? 0.016 -5.302 -14.111 1.00 90.44 104 VAL A O 1
ATOM 797 N N . TYR A 1 105 ? -0.439 -5.316 -11.921 1.00 87.38 105 TYR A N 1
ATOM 798 C CA . TYR A 1 105 ? 0.883 -4.842 -11.521 1.00 87.38 105 TYR A CA 1
ATOM 799 C C . TYR A 1 105 ? 2.015 -5.791 -11.935 1.00 87.38 105 TYR A C 1
ATOM 801 O O . TYR A 1 105 ? 3.055 -5.352 -12.425 1.00 87.38 105 TYR A O 1
ATOM 809 N N . ILE A 1 106 ? 1.813 -7.102 -11.791 1.00 89.00 106 ILE A N 1
ATOM 810 C CA . ILE A 1 106 ? 2.795 -8.117 -12.197 1.00 89.00 106 ILE A CA 1
ATOM 811 C C . ILE A 1 106 ? 3.053 -8.068 -13.709 1.00 89.00 106 ILE A C 1
ATOM 813 O O . ILE A 1 106 ? 4.199 -8.219 -14.144 1.00 89.00 106 ILE A O 1
ATOM 817 N N . GLU A 1 107 ? 2.022 -7.825 -14.518 1.00 87.69 107 GLU A N 1
ATOM 818 C CA . GLU A 1 107 ? 2.183 -7.648 -15.964 1.00 87.69 107 GLU A CA 1
ATOM 819 C C . GLU A 1 107 ? 3.103 -6.455 -16.271 1.00 87.69 107 GLU A C 1
ATOM 821 O O . GLU A 1 107 ? 4.077 -6.603 -17.012 1.00 87.69 107 GLU A O 1
ATOM 826 N N . TYR A 1 108 ? 2.900 -5.316 -15.600 1.00 82.62 108 TYR A N 1
ATOM 827 C CA . TYR A 1 108 ? 3.779 -4.149 -15.735 1.00 82.62 108 TYR A CA 1
ATOM 828 C C . TYR A 1 108 ? 5.226 -4.428 -15.301 1.00 82.62 108 TYR A C 1
ATOM 830 O O . TYR A 1 108 ? 6.162 -4.101 -16.035 1.00 82.62 108 TYR A O 1
ATOM 838 N N . VAL A 1 109 ? 5.431 -5.078 -14.152 1.00 81.88 109 VAL A N 1
ATOM 839 C CA . VAL A 1 109 ? 6.775 -5.392 -13.629 1.00 81.88 109 VAL A CA 1
ATOM 840 C C . VAL A 1 109 ? 7.534 -6.341 -14.563 1.00 81.88 109 VAL A C 1
ATOM 842 O O . VAL A 1 109 ? 8.739 -6.187 -14.779 1.00 81.88 109 VAL A O 1
ATOM 845 N N . THR A 1 110 ? 6.846 -7.323 -15.150 1.00 81.69 110 THR A N 1
ATOM 846 C CA . THR A 1 110 ? 7.477 -8.274 -16.078 1.00 81.69 110 THR A CA 1
ATOM 847 C C . THR A 1 110 ? 7.752 -7.677 -17.455 1.00 81.69 110 THR A C 1
ATOM 849 O O . THR A 1 110 ? 8.706 -8.109 -18.107 1.00 81.69 110 THR A O 1
ATOM 852 N N . TYR A 1 111 ? 6.978 -6.677 -17.879 1.00 78.94 111 TYR A N 1
ATOM 853 C CA . TYR A 1 111 ? 7.204 -5.955 -19.129 1.00 78.94 111 TYR A CA 1
ATOM 854 C C . TYR A 1 111 ? 8.354 -4.932 -19.009 1.00 78.94 111 TYR A C 1
ATOM 856 O O . TYR A 1 111 ? 9.140 -4.765 -19.944 1.00 78.94 111 TYR A O 1
ATOM 864 N N . PHE A 1 112 ? 8.533 -4.308 -17.838 1.00 73.88 112 PHE A N 1
ATOM 865 C CA . PHE A 1 112 ? 9.528 -3.250 -17.590 1.00 73.88 112 PHE A CA 1
ATOM 866 C C . PHE A 1 112 ? 10.618 -3.646 -16.574 1.00 73.88 112 PHE A C 1
ATOM 868 O O . PHE A 1 112 ? 10.872 -2.945 -15.598 1.00 73.88 112 PHE A O 1
ATOM 875 N N . LYS A 1 113 ? 11.323 -4.759 -16.823 1.00 66.25 113 LYS A N 1
ATOM 876 C CA . LYS A 1 113 ? 12.285 -5.356 -15.865 1.00 66.25 113 LYS A CA 1
ATOM 877 C C . LYS A 1 113 ? 13.522 -4.509 -15.529 1.00 66.25 113 LYS A C 1
ATOM 879 O O . LYS A 1 113 ? 14.114 -4.709 -14.477 1.00 66.25 113 LYS A O 1
ATOM 884 N N . LYS A 1 114 ? 13.964 -3.623 -16.431 1.00 65.31 114 LYS A N 1
ATOM 885 C CA . LYS A 1 114 ? 15.250 -2.893 -16.324 1.00 65.31 114 LYS A CA 1
ATOM 886 C C . LYS A 1 114 ? 15.106 -1.428 -15.892 1.00 65.31 114 LYS A C 1
ATOM 888 O O . LYS A 1 114 ? 16.041 -0.644 -16.043 1.00 65.31 114 LYS A O 1
ATOM 893 N N . ARG A 1 115 ? 13.932 -1.028 -15.399 1.00 68.19 115 ARG A N 1
ATOM 894 C CA . ARG A 1 115 ? 13.647 0.368 -15.053 1.00 68.19 115 ARG A CA 1
ATOM 895 C C . ARG A 1 115 ? 13.060 0.449 -13.653 1.00 68.19 115 ARG A C 1
ATOM 897 O O . ARG A 1 115 ? 11.955 -0.028 -13.401 1.00 68.19 115 ARG A O 1
ATOM 904 N N . ASN A 1 116 ? 13.822 1.059 -12.755 1.00 67.19 11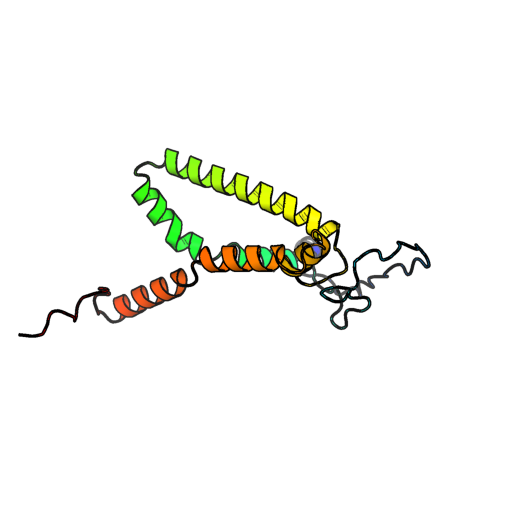6 ASN A N 1
ATOM 905 C CA . ASN A 1 116 ? 13.382 1.362 -11.403 1.00 67.19 116 ASN A CA 1
ATOM 906 C C . ASN A 1 116 ? 12.700 2.736 -11.416 1.00 67.19 116 ASN A C 1
ATOM 908 O O . ASN A 1 116 ? 13.196 3.683 -12.021 1.00 67.19 116 ASN A O 1
ATOM 912 N N . GLY A 1 117 ? 11.532 2.842 -10.790 1.00 67.50 117 GLY A N 1
ATOM 913 C CA . GLY A 1 117 ? 10.725 4.070 -10.817 1.00 67.50 117 GLY A CA 1
ATOM 914 C C . GLY A 1 117 ? 9.244 3.862 -10.500 1.00 67.50 117 GLY A C 1
ATOM 915 O O . GLY A 1 117 ? 8.499 4.835 -10.404 1.00 67.50 117 GLY A O 1
ATOM 916 N N . GLY A 1 118 ? 8.831 2.605 -10.304 1.00 77.25 118 GLY A N 1
ATOM 917 C CA . GLY A 1 118 ? 7.479 2.244 -9.891 1.00 77.25 118 GLY A CA 1
ATOM 918 C C . GLY A 1 118 ? 6.425 2.686 -10.900 1.00 77.25 118 GLY A C 1
ATOM 919 O O . GLY A 1 118 ? 6.684 2.793 -12.099 1.00 77.25 118 GLY A O 1
ATOM 920 N N . ASP A 1 119 ? 5.233 2.970 -10.390 1.00 77.31 119 ASP A N 1
ATOM 921 C CA . ASP A 1 119 ? 4.027 3.206 -11.185 1.00 77.31 119 ASP A CA 1
ATOM 922 C C . ASP A 1 119 ? 4.201 4.362 -12.177 1.00 77.31 119 ASP A C 1
ATOM 924 O O . ASP A 1 119 ? 3.761 4.278 -13.319 1.00 77.31 119 ASP A O 1
ATOM 928 N N . VAL A 1 120 ? 4.899 5.426 -11.773 1.00 76.56 120 VAL A N 1
ATOM 929 C CA . VAL A 1 120 ? 5.134 6.606 -12.618 1.00 76.56 120 VAL A CA 1
ATOM 930 C C . VAL A 1 120 ? 5.985 6.239 -13.834 1.00 76.56 120 VAL A C 1
ATOM 932 O O . VAL A 1 120 ? 5.607 6.557 -14.960 1.00 76.56 120 VAL A O 1
ATOM 935 N N . ALA A 1 121 ? 7.080 5.503 -13.630 1.00 75.88 121 ALA A N 1
ATOM 936 C CA . ALA A 1 121 ? 7.953 5.084 -14.725 1.00 75.88 121 ALA A CA 1
ATOM 937 C C . ALA A 1 121 ? 7.279 4.069 -15.666 1.00 75.88 121 ALA A C 1
ATOM 939 O O . ALA A 1 121 ? 7.550 4.085 -16.868 1.00 75.88 121 ALA A O 1
ATOM 940 N N . TYR A 1 122 ? 6.388 3.214 -15.149 1.00 76.12 122 TYR A N 1
ATOM 941 C CA . TYR A 1 122 ? 5.605 2.283 -15.970 1.00 76.12 122 TYR A CA 1
ATOM 942 C C . TYR A 1 122 ? 4.550 3.010 -16.812 1.00 76.12 122 TYR A C 1
ATOM 944 O O . TYR A 1 122 ? 4.377 2.705 -17.995 1.00 76.12 122 TYR A O 1
ATOM 952 N N . LEU A 1 123 ? 3.882 4.010 -16.234 1.00 76.31 123 LEU A N 1
ATOM 953 C CA . LEU A 1 123 ? 2.838 4.778 -16.914 1.00 76.31 123 LEU A CA 1
ATOM 954 C C . LEU A 1 123 ? 3.390 5.711 -18.001 1.00 76.31 123 LEU A C 1
ATOM 956 O O . LEU A 1 123 ? 2.742 5.861 -19.036 1.00 76.31 123 LEU A O 1
ATOM 960 N N . GLU A 1 124 ? 4.579 6.291 -17.813 1.00 74.00 124 GLU A N 1
ATOM 961 C CA . GLU A 1 124 ? 5.263 7.094 -18.845 1.00 74.00 124 GLU A CA 1
ATOM 962 C C . GLU A 1 124 ? 5.513 6.299 -20.132 1.00 74.00 124 GLU A C 1
ATOM 964 O O . GLU A 1 124 ? 5.402 6.828 -21.237 1.00 74.00 124 GLU A O 1
ATOM 969 N N . GLN A 1 125 ? 5.826 5.013 -19.988 1.00 70.62 125 GLN A N 1
ATOM 970 C CA . GLN A 1 125 ? 6.198 4.163 -21.109 1.00 70.62 125 GLN A CA 1
ATOM 971 C C . GLN A 1 125 ? 4.990 3.465 -21.748 1.00 70.62 125 GLN A C 1
ATOM 973 O O . GLN A 1 125 ? 4.976 3.251 -22.961 1.00 70.62 125 GLN A O 1
ATOM 978 N N . ALA A 1 126 ? 3.967 3.127 -20.959 1.00 72.25 126 ALA A N 1
ATOM 979 C CA . ALA A 1 126 ? 2.720 2.565 -21.476 1.00 72.25 126 ALA A CA 1
ATOM 980 C C . ALA A 1 126 ? 1.893 3.599 -22.262 1.00 72.25 126 ALA A C 1
ATOM 982 O O . ALA A 1 126 ? 1.252 3.248 -23.253 1.00 72.25 126 ALA A O 1
ATOM 983 N N . TYR A 1 127 ? 1.943 4.874 -21.858 1.00 70.12 127 TYR A N 1
ATOM 984 C CA . TYR A 1 127 ? 1.183 5.960 -22.480 1.00 70.12 127 TYR A CA 1
ATOM 985 C C . TYR A 1 127 ? 2.097 7.113 -22.922 1.00 70.12 127 TYR A C 1
ATOM 987 O O . TYR A 1 127 ? 2.110 8.170 -22.294 1.00 70.12 127 TYR A O 1
ATOM 995 N N . PRO A 1 128 ? 2.822 6.956 -24.046 1.00 64.62 128 PRO A N 1
ATOM 996 C CA . PRO A 1 128 ? 3.781 7.953 -24.526 1.00 64.62 128 PRO A CA 1
ATOM 997 C C . PRO A 1 128 ? 3.136 9.222 -25.107 1.00 64.62 128 PRO A C 1
ATOM 999 O O . PRO A 1 128 ? 3.855 10.135 -25.491 1.00 64.62 128 PRO A O 1
ATOM 1002 N N . LYS A 1 129 ? 1.803 9.286 -25.254 1.00 67.50 129 LYS A N 1
ATOM 1003 C CA . LYS A 1 129 ? 1.074 10.492 -25.681 1.00 67.50 129 LYS A CA 1
ATOM 1004 C C . LYS A 1 129 ? -0.306 10.540 -25.019 1.00 67.50 129 LYS A C 1
ATOM 1006 O O . LYS A 1 129 ? -1.027 9.545 -25.121 1.00 67.50 129 LYS A O 1
ATOM 1011 N N . PRO A 1 130 ? -0.744 11.683 -24.460 1.00 68.94 130 PRO A N 1
ATOM 1012 C CA . PRO A 1 130 ? -0.009 12.938 -24.236 1.00 68.94 130 PRO A CA 1
ATOM 1013 C C . PRO A 1 130 ? 0.997 12.851 -23.072 1.00 68.94 130 PRO A C 1
ATOM 1015 O O . PRO A 1 130 ? 0.722 12.199 -22.066 1.00 68.94 130 PRO A O 1
ATOM 1018 N N . ASP A 1 131 ? 2.139 13.535 -23.209 1.00 65.19 131 ASP A N 1
ATOM 1019 C CA . ASP A 1 131 ? 3.246 13.494 -22.241 1.00 65.19 131 ASP A CA 1
ATOM 1020 C C . ASP A 1 131 ? 2.773 13.829 -20.810 1.00 65.19 131 ASP A C 1
ATOM 1022 O O . ASP A 1 131 ? 2.078 14.820 -20.578 1.00 65.19 131 ASP A O 1
ATOM 1026 N N . PHE A 1 132 ? 3.150 12.983 -19.843 1.00 67.06 132 PHE A N 1
ATOM 1027 C CA . PHE A 1 132 ? 2.944 13.136 -18.390 1.00 67.06 132 PHE A CA 1
ATOM 1028 C C . PHE A 1 132 ? 1.503 13.260 -17.863 1.00 67.06 132 PHE A C 1
ATOM 1030 O O . PHE A 1 132 ? 1.314 13.303 -16.645 1.00 67.06 132 PHE A O 1
ATOM 1037 N N . MET A 1 133 ? 0.463 13.248 -18.699 1.00 75.88 133 MET A N 1
ATOM 1038 C CA . MET A 1 133 ? -0.919 13.388 -18.214 1.00 75.88 133 MET A CA 1
ATOM 1039 C C . MET A 1 133 ? -1.406 12.193 -17.390 1.00 75.88 133 MET A C 1
ATOM 1041 O O . MET A 1 133 ? -2.051 12.383 -16.358 1.00 75.88 133 MET A O 1
ATOM 1045 N N . ILE A 1 134 ? -1.110 10.970 -17.833 1.00 80.81 134 ILE A N 1
ATOM 1046 C CA . ILE A 1 134 ? -1.551 9.748 -17.146 1.00 80.81 134 ILE A CA 1
ATOM 1047 C C . ILE A 1 134 ? -0.822 9.572 -15.804 1.00 80.81 134 ILE A C 1
ATOM 1049 O O . ILE A 1 134 ? -1.513 9.424 -14.793 1.00 80.81 134 ILE A O 1
ATOM 1053 N N . PRO A 1 135 ? 0.521 9.705 -15.726 1.00 79.88 135 PRO A N 1
ATOM 1054 C CA . PRO A 1 135 ? 1.217 9.675 -14.441 1.00 79.88 135 PRO A CA 1
ATOM 1055 C C . PRO A 1 135 ? 0.779 10.797 -13.488 1.00 79.88 135 PRO A C 1
ATOM 1057 O O . PRO A 1 135 ? 0.591 10.550 -12.299 1.00 79.88 135 PRO A O 1
ATOM 1060 N N . THR A 1 136 ? 0.549 12.017 -13.995 1.00 81.69 136 THR A N 1
ATOM 1061 C CA . THR A 1 136 ? 0.112 13.154 -13.162 1.00 81.69 136 THR A CA 1
ATOM 1062 C C . THR A 1 136 ? -1.306 12.959 -12.633 1.00 81.69 136 THR A C 1
ATOM 1064 O O . THR A 1 136 ? -1.578 13.260 -11.473 1.00 81.69 136 THR A O 1
ATOM 1067 N N . THR A 1 137 ? -2.217 12.426 -13.452 1.00 85.12 137 THR A N 1
ATOM 1068 C CA . THR A 1 137 ? -3.595 12.144 -13.021 1.00 85.12 137 THR A CA 1
ATOM 1069 C C . THR A 1 137 ? -3.620 11.021 -11.991 1.00 85.12 137 THR A C 1
ATOM 1071 O O . THR A 1 137 ? -4.305 11.146 -10.980 1.00 85.12 137 THR A O 1
ATOM 1074 N N . TYR A 1 138 ? -2.836 9.960 -12.203 1.00 85.62 138 TYR A N 1
ATOM 1075 C CA . TYR A 1 138 ? -2.669 8.894 -11.219 1.00 85.62 138 TYR A CA 1
ATOM 1076 C C . TYR A 1 138 ? -2.142 9.445 -9.891 1.00 85.62 138 TYR A C 1
ATOM 1078 O O . TYR A 1 138 ? -2.762 9.233 -8.854 1.00 85.62 138 TYR A O 1
ATOM 1086 N N . ALA A 1 139 ? -1.069 10.241 -9.922 1.00 85.62 139 ALA A N 1
ATOM 1087 C CA . ALA A 1 139 ? -0.525 10.872 -8.723 1.00 85.62 139 ALA A CA 1
ATOM 1088 C C . ALA A 1 139 ? -1.555 11.775 -8.022 1.00 85.62 139 ALA A C 1
ATOM 1090 O O . ALA A 1 139 ? -1.688 11.717 -6.800 1.00 85.62 139 ALA A O 1
ATOM 1091 N N . ALA A 1 140 ? -2.321 12.569 -8.777 1.00 87.12 140 ALA A N 1
ATOM 1092 C CA . ALA A 1 140 ? -3.361 13.435 -8.228 1.00 87.12 140 ALA A CA 1
ATOM 1093 C C . ALA A 1 140 ? -4.477 12.633 -7.541 1.00 87.12 140 ALA A C 1
ATOM 1095 O O . ALA A 1 140 ? -4.847 12.944 -6.410 1.00 87.12 140 ALA A O 1
ATOM 1096 N N . VAL A 1 141 ? -4.978 11.577 -8.190 1.00 87.50 141 VAL A N 1
ATOM 1097 C CA . VAL A 1 141 ? -6.002 10.689 -7.619 1.00 87.50 141 VAL A CA 1
ATOM 1098 C C . VAL A 1 141 ? -5.473 9.999 -6.367 1.00 87.50 141 VAL A C 1
ATOM 1100 O O . VAL A 1 141 ? -6.154 10.006 -5.342 1.00 87.50 141 VAL A O 1
ATOM 1103 N N . SER A 1 142 ? -4.246 9.480 -6.409 1.00 85.69 142 SER A N 1
ATOM 1104 C CA . SER A 1 142 ? -3.604 8.860 -5.253 1.00 85.69 142 SER A CA 1
ATOM 1105 C C . SER A 1 142 ? -3.516 9.841 -4.089 1.00 85.69 142 SER A C 1
ATOM 1107 O O . SER A 1 142 ? -3.988 9.527 -3.004 1.00 85.69 142 SER A O 1
ATOM 1109 N N . ILE A 1 143 ? -3.020 11.063 -4.300 1.00 86.75 143 ILE A N 1
ATOM 1110 C CA . ILE A 1 143 ? -2.934 12.089 -3.245 1.00 86.75 143 ILE A CA 1
ATOM 1111 C C . ILE A 1 143 ? -4.316 12.441 -2.683 1.00 86.75 143 ILE A C 1
ATOM 1113 O O . ILE A 1 143 ? -4.461 12.572 -1.469 1.00 86.75 143 ILE A O 1
ATOM 1117 N N . CYS A 1 144 ? -5.334 12.566 -3.535 1.00 86.00 144 CYS A N 1
ATOM 1118 C CA . CYS A 1 144 ? -6.696 12.854 -3.090 1.00 86.00 144 CYS A CA 1
ATOM 1119 C C . CYS A 1 144 ? -7.320 11.712 -2.271 1.00 86.00 144 CYS A C 1
ATOM 1121 O O . CYS A 1 144 ? -8.122 11.982 -1.378 1.00 86.00 144 CYS A O 1
ATOM 1123 N N . LEU A 1 145 ? -6.981 10.457 -2.574 1.00 83.44 145 LEU A N 1
ATOM 1124 C CA . LEU A 1 145 ? -7.525 9.272 -1.903 1.00 83.44 145 LEU A CA 1
ATOM 1125 C C . LEU A 1 145 ? -6.682 8.802 -0.705 1.00 83.44 145 LEU A C 1
ATOM 1127 O O . LEU A 1 145 ? -7.166 8.024 0.118 1.00 83.44 145 LEU A O 1
ATOM 1131 N N . LEU A 1 146 ? -5.433 9.257 -0.586 1.00 82.88 146 LEU A N 1
ATOM 1132 C CA . LEU A 1 146 ? -4.522 8.881 0.493 1.00 82.88 146 LEU A CA 1
ATOM 1133 C C . LEU A 1 146 ? -4.953 9.509 1.831 1.00 82.88 146 LEU A C 1
ATOM 1135 O O . LEU A 1 146 ? -5.012 10.726 1.997 1.00 82.88 146 LEU A O 1
ATOM 1139 N N . PHE A 1 147 ? -5.164 8.665 2.844 1.00 68.56 147 PHE A N 1
ATOM 1140 C CA . PHE A 1 147 ? -5.435 9.090 4.222 1.00 68.56 147 PHE A CA 1
ATOM 1141 C C . PHE A 1 147 ? -4.163 9.030 5.076 1.00 68.56 147 PHE A C 1
ATOM 1143 O O . PHE A 1 147 ? -3.906 8.049 5.771 1.00 68.56 147 PHE A O 1
ATOM 1150 N N . LEU A 1 148 ? -3.370 10.102 5.062 1.00 68.12 148 LEU A N 1
ATOM 1151 C CA . LEU A 1 148 ? -2.053 10.138 5.720 1.00 68.12 148 LEU A CA 1
ATOM 1152 C C . LEU A 1 148 ? -2.095 10.311 7.256 1.00 68.12 148 LEU A C 1
ATOM 1154 O O . LEU A 1 148 ? -1.071 10.171 7.915 1.00 68.12 148 LEU A O 1
ATOM 1158 N N . ASN A 1 149 ? -3.262 10.583 7.853 1.00 67.56 149 ASN A N 1
ATOM 1159 C CA . ASN A 1 149 ? -3.358 11.029 9.254 1.00 67.56 149 ASN A CA 1
ATOM 1160 C C . ASN A 1 149 ? -3.850 9.977 10.266 1.00 67.56 149 ASN A C 1
ATOM 1162 O O . ASN A 1 149 ? -3.944 10.283 11.454 1.00 67.56 149 ASN A O 1
ATOM 1166 N N . SER A 1 150 ? -4.174 8.748 9.854 1.00 70.88 150 SER A N 1
ATOM 1167 C CA . SER A 1 150 ? -4.817 7.775 10.759 1.00 70.88 150 SER A CA 1
ATOM 1168 C C . SER A 1 150 ? -3.912 7.326 11.918 1.00 70.88 150 SER A C 1
ATOM 1170 O O . SER A 1 150 ? -4.363 7.234 13.060 1.00 70.88 150 SER A O 1
ATOM 1172 N N . SER A 1 151 ? -2.623 7.100 11.655 1.00 74.25 151 SER A N 1
ATOM 1173 C CA . SER A 1 151 ? -1.636 6.662 12.653 1.00 74.25 151 SER A CA 1
ATOM 1174 C C . SER A 1 151 ? -1.288 7.761 13.662 1.00 74.25 151 SER A C 1
ATOM 1176 O O . SER A 1 151 ? -1.219 7.494 14.862 1.00 74.25 151 SER A O 1
ATOM 1178 N N . ALA A 1 152 ? -1.132 9.003 13.196 1.00 78.56 152 ALA A N 1
ATOM 1179 C CA . ALA A 1 152 ? -0.848 10.157 14.047 1.00 78.56 152 ALA A CA 1
ATOM 1180 C C . ALA A 1 152 ? -2.028 10.498 14.972 1.00 78.56 152 ALA A C 1
ATOM 1182 O O . ALA A 1 152 ? -1.817 10.795 16.148 1.00 78.56 152 ALA A O 1
ATOM 1183 N N . ILE A 1 153 ? -3.269 10.401 14.474 1.00 78.38 153 ILE A N 1
ATOM 1184 C CA . ILE A 1 153 ? -4.477 10.605 15.288 1.00 78.38 153 ILE A CA 1
ATOM 1185 C C . ILE A 1 153 ? -4.564 9.541 16.386 1.00 78.38 153 ILE A C 1
ATOM 1187 O O . ILE A 1 153 ? -4.757 9.890 17.549 1.00 78.38 153 ILE A O 1
ATOM 1191 N N . ALA A 1 154 ? -4.364 8.263 16.044 1.00 78.06 154 ALA A N 1
ATOM 1192 C CA . ALA A 1 154 ? -4.376 7.183 17.028 1.00 78.06 154 ALA A CA 1
ATOM 1193 C C . ALA A 1 154 ? -3.317 7.414 18.120 1.00 78.06 154 ALA A C 1
ATOM 1195 O O . ALA A 1 154 ? -3.643 7.408 19.308 1.00 78.06 154 ALA A O 1
ATOM 1196 N N . PHE A 1 155 ? -2.076 7.718 17.729 1.00 81.88 155 PHE A N 1
ATOM 1197 C CA . PHE A 1 155 ? -1.008 8.057 18.671 1.00 81.88 155 PHE A CA 1
ATOM 1198 C C . PHE A 1 155 ? -1.384 9.239 19.576 1.00 81.88 155 PHE A C 1
ATOM 1200 O O . PHE A 1 155 ? -1.291 9.124 20.798 1.00 81.88 155 PHE A O 1
ATOM 1207 N N . GLY A 1 156 ? -1.885 10.336 19.001 1.00 81.69 156 GLY A N 1
ATOM 1208 C CA . GLY A 1 156 ? -2.323 11.509 19.759 1.00 81.69 156 GLY A CA 1
ATOM 1209 C C . GLY A 1 156 ? -3.418 11.183 20.779 1.00 81.69 156 GLY A C 1
ATOM 1210 O O . GLY A 1 156 ? -3.325 11.607 21.930 1.00 81.69 156 GLY A O 1
ATOM 1211 N N . THR A 1 157 ? -4.416 10.377 20.402 1.00 80.19 157 THR A N 1
ATOM 1212 C CA . THR A 1 157 ? -5.492 9.963 21.320 1.00 80.19 157 THR A CA 1
ATOM 1213 C C . THR A 1 157 ? -4.993 9.087 22.467 1.00 80.19 157 THR A C 1
ATOM 1215 O O . THR A 1 157 ? -5.403 9.299 23.607 1.00 80.19 157 THR A O 1
ATOM 1218 N N . TYR A 1 158 ? -4.069 8.156 22.206 1.00 82.38 158 TYR A N 1
ATOM 1219 C CA . TYR A 1 158 ? -3.504 7.307 23.255 1.00 82.38 158 TYR A CA 1
ATOM 1220 C C . TYR A 1 158 ? -2.606 8.096 24.213 1.00 82.38 158 TYR A C 1
ATOM 1222 O O . TYR A 1 158 ? -2.703 7.909 25.425 1.00 82.38 158 TYR A O 1
ATOM 1230 N N . VAL A 1 159 ? -1.784 9.015 23.698 1.00 87.00 159 VAL A N 1
ATOM 1231 C CA . VAL A 1 159 ? -0.928 9.882 24.526 1.00 87.00 159 VAL A CA 1
ATOM 1232 C C . VAL A 1 159 ? -1.767 10.795 25.423 1.00 87.00 159 VAL A C 1
ATOM 1234 O O . VAL A 1 159 ? -1.496 10.891 26.619 1.00 87.00 159 VAL A O 1
ATOM 1237 N N . LEU A 1 160 ? -2.814 11.425 24.881 1.00 80.81 160 LEU A N 1
ATOM 1238 C CA . LEU A 1 160 ? -3.720 12.280 25.659 1.00 80.81 160 LEU A CA 1
ATOM 1239 C C . LEU A 1 160 ? -4.498 11.482 26.714 1.00 80.81 160 LEU A C 1
ATOM 1241 O O . LEU A 1 160 ? -4.576 11.906 27.868 1.00 80.81 160 LEU A O 1
ATOM 1245 N N . SER A 1 161 ? -4.984 10.290 26.351 1.00 79.75 161 SER A N 1
ATOM 1246 C CA . SER A 1 161 ? -5.648 9.382 27.290 1.00 79.75 161 SER A CA 1
ATOM 1247 C C . SER A 1 161 ? -4.722 8.943 28.430 1.00 79.75 161 SER A C 1
ATOM 1249 O O . SER A 1 161 ? -5.185 8.812 29.561 1.00 79.75 161 SER A O 1
ATOM 1251 N N . ALA A 1 162 ? -3.430 8.726 28.165 1.00 82.75 162 ALA A N 1
ATOM 1252 C CA . ALA A 1 162 ? -2.447 8.368 29.190 1.00 82.75 162 ALA A CA 1
ATOM 1253 C C . ALA A 1 162 ? -2.091 9.549 30.111 1.00 82.75 162 ALA A C 1
ATOM 1255 O O . ALA A 1 162 ? -1.799 9.347 31.287 1.00 82.75 162 ALA A O 1
ATOM 1256 N N . ALA A 1 163 ? -2.155 10.782 29.602 1.00 84.00 163 ALA A N 1
ATOM 1257 C CA . ALA A 1 163 ? -1.944 12.004 30.377 1.00 84.00 163 ALA A CA 1
ATOM 1258 C C . ALA A 1 163 ? -3.158 12.407 31.245 1.00 84.00 163 ALA A C 1
ATOM 1260 O O . ALA A 1 163 ? -3.100 13.422 31.937 1.00 84.00 163 ALA A O 1
ATOM 1261 N N . GLY A 1 164 ? -4.259 11.645 31.208 1.00 76.56 164 GLY A N 1
ATOM 1262 C CA . GLY A 1 164 ? -5.482 11.943 31.961 1.00 76.56 164 GLY A CA 1
ATOM 1263 C C . GLY A 1 164 ? -6.273 13.141 31.424 1.00 76.56 164 GLY A C 1
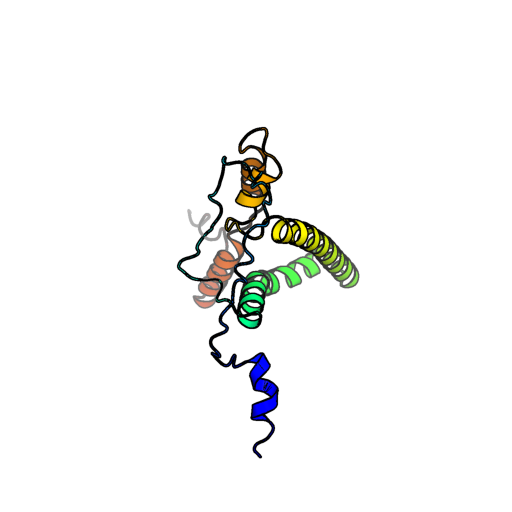ATOM 1264 O O . GLY A 1 164 ? -7.154 13.650 32.114 1.00 76.56 164 GLY A O 1
ATOM 1265 N N . VAL A 1 165 ? -5.970 13.600 30.205 1.00 69.19 165 VAL A N 1
ATOM 1266 C CA . VAL A 1 165 ? -6.694 14.679 29.524 1.00 69.19 165 VAL A CA 1
ATOM 1267 C C . VAL A 1 165 ? -7.692 14.040 28.560 1.00 69.19 165 VAL A C 1
ATOM 1269 O O . VAL A 1 165 ? -7.295 13.302 27.660 1.00 69.19 165 VAL A O 1
ATOM 1272 N N . GLU A 1 166 ? -8.993 14.311 28.725 1.00 62.47 166 GLU A N 1
ATOM 1273 C CA . GLU A 1 166 ? -10.007 13.830 27.780 1.00 62.47 166 GLU A CA 1
ATOM 1274 C C . GLU A 1 166 ? -9.702 14.358 26.371 1.00 62.47 166 GLU A C 1
ATOM 1276 O O . GLU A 1 166 ? -9.729 15.564 26.111 1.00 62.47 166 GLU A O 1
ATOM 1281 N N . ALA A 1 167 ? -9.413 13.437 25.449 1.00 56.56 167 ALA A N 1
ATOM 1282 C CA . ALA A 1 167 ? -9.138 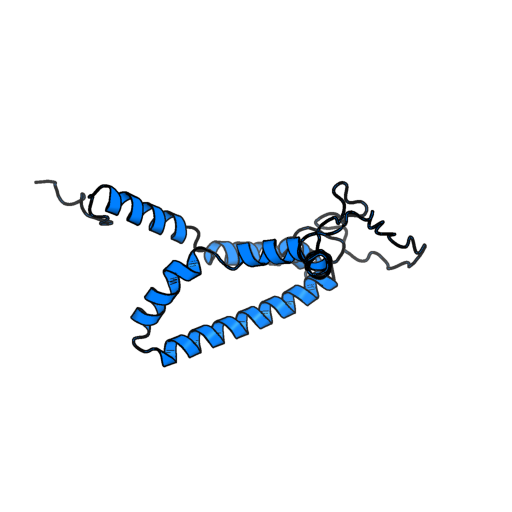13.717 24.047 1.00 56.56 167 ALA A CA 1
ATOM 1283 C C . ALA A 1 167 ? -10.428 14.124 23.311 1.00 56.56 167 ALA A C 1
ATOM 1285 O O . ALA A 1 167 ? -10.937 13.391 22.465 1.00 56.56 167 ALA A O 1
ATOM 1286 N N . SER A 1 168 ? -10.994 15.287 23.641 1.00 56.66 168 SER A N 1
ATOM 1287 C CA . SER A 1 168 ? -12.091 15.865 22.866 1.00 56.66 168 SER A CA 1
ATOM 1288 C C . SER A 1 168 ? -11.543 16.848 21.831 1.00 56.66 168 SER A C 1
ATOM 1290 O O . SER A 1 168 ? -10.773 17.758 22.138 1.00 56.66 168 SER A O 1
ATOM 1292 N N . ALA A 1 169 ? -11.989 16.696 20.583 1.00 57.00 169 ALA A N 1
ATOM 1293 C CA . ALA A 1 169 ? -11.643 17.575 19.464 1.00 57.00 169 ALA A CA 1
ATOM 1294 C C . ALA A 1 169 ? -12.135 19.034 19.640 1.00 57.00 169 ALA A C 1
ATOM 1296 O O . ALA A 1 169 ? -11.877 19.886 18.789 1.00 57.00 169 ALA A O 1
ATOM 1297 N N . TRP A 1 170 ? -12.870 19.332 20.720 1.00 50.34 170 TRP A N 1
ATOM 1298 C CA . TRP A 1 170 ? -13.628 20.574 20.882 1.00 50.34 170 TRP A CA 1
ATOM 1299 C C . TRP A 1 170 ? -13.743 21.084 22.338 1.00 50.34 170 TRP A C 1
ATOM 1301 O O . TRP A 1 170 ? -14.499 22.009 22.599 1.00 50.34 170 TRP A O 1
ATOM 1311 N N . GLY A 1 171 ? -13.012 20.533 23.312 1.00 53.56 171 GLY A N 1
ATOM 1312 C CA . GLY A 1 171 ? -13.279 20.774 24.744 1.00 53.56 171 GLY A CA 1
ATOM 1313 C C . GLY A 1 171 ? -12.858 22.119 25.352 1.00 53.56 171 GLY A C 1
ATOM 1314 O O . GLY A 1 171 ? -13.198 22.377 26.500 1.00 53.56 171 GLY A O 1
ATOM 1315 N N . ASN A 1 172 ? -12.143 22.990 24.632 1.00 49.09 172 ASN A N 1
ATOM 1316 C CA . ASN A 1 172 ? -11.697 24.289 25.171 1.00 49.09 172 ASN A CA 1
ATOM 1317 C C . ASN A 1 172 ? -12.215 25.512 24.394 1.00 49.09 172 ASN A C 1
ATOM 1319 O O . ASN A 1 172 ? -11.773 26.624 24.662 1.00 49.09 172 ASN A O 1
ATOM 1323 N N . LYS A 1 173 ? -13.170 25.353 23.463 1.00 51.16 173 LYS A N 1
ATOM 1324 C CA . LYS A 1 173 ? -13.792 26.504 22.773 1.00 51.16 173 LYS A CA 1
ATOM 1325 C C . LYS A 1 173 ? -14.997 27.119 23.504 1.00 51.16 173 LYS A C 1
ATOM 1327 O O . LYS A 1 173 ? -15.584 28.054 22.979 1.00 51.16 173 LYS A O 1
ATOM 1332 N N . SER A 1 174 ? -15.373 26.624 24.686 1.00 43.38 174 SER A N 1
ATOM 1333 C CA . SER A 1 174 ? -16.540 27.134 25.429 1.00 43.38 174 SER A CA 1
ATOM 1334 C C . SER A 1 174 ? -16.254 27.534 26.880 1.00 43.38 174 SER A C 1
ATOM 1336 O O . SER A 1 174 ? -17.190 27.654 27.659 1.00 43.38 174 SER A O 1
ATOM 1338 N N . LYS A 1 175 ? -14.989 27.731 27.272 1.00 44.59 175 LYS A N 1
ATOM 1339 C CA . LYS A 1 175 ? -14.655 28.406 28.541 1.00 44.59 175 LYS A CA 1
ATOM 1340 C C . LYS A 1 175 ? -14.235 29.848 28.266 1.00 44.59 175 LYS A C 1
ATOM 1342 O O . LYS A 1 175 ? -13.114 30.253 28.554 1.00 44.59 175 LYS A O 1
ATOM 1347 N N . THR A 1 176 ? -15.147 30.586 27.650 1.00 44.91 176 THR A N 1
ATOM 1348 C CA . THR A 1 176 ? -15.232 32.044 27.732 1.00 44.91 176 THR A CA 1
ATOM 1349 C C . THR A 1 176 ? -16.616 32.336 28.297 1.00 44.91 176 THR A C 1
ATOM 1351 O O . THR A 1 176 ? -17.598 31.979 27.646 1.00 44.91 176 THR A O 1
ATOM 1354 N N . ASP A 1 177 ? -16.597 32.933 29.492 1.00 34.09 177 ASP A N 1
ATOM 1355 C CA . ASP A 1 177 ? -17.677 33.376 30.393 1.00 34.09 177 ASP A CA 1
ATOM 1356 C C . ASP A 1 177 ? -18.516 32.325 31.142 1.00 34.09 177 ASP A C 1
ATOM 1358 O O . ASP A 1 177 ? -19.266 31.541 30.521 1.00 34.09 177 ASP A O 1
#

Radius of gyration: 24.43 Å; chains: 1; bounding box: 53×67×63 Å

Foldseek 3Di:
DPPPVVVCCVPPPPDPPVPPPPPVPPPDDPPPPPQDPPDADFAPDDPVDPPDDPNNVVVVVVVVVPDCCVVPPLVVQCVVVVDPVVSVVVVVVVVVVVVVVVVVLVVLCVVRVRGPDPPLRSQCRVDVPPHPPRSVVVVVVCVVPDDPCPVVVVVVCVVCVVVVHHPDPCPPPPPDD

Secondary structure (DSSP, 8-state):
--SSSSSSHHHH----------------------S-SSSSPP-SS-TT-S---HHHHHHHHHHHHS-THHHHHHHHHHHHH--HHHHHHHHHHHHHHHHHHHHHHHHHHHH-TT---HHHHHHHHH--SSTTHHHHHHHHHHHHH--TTHHHHHHHHHHHHHTT----TTTTSS---

Organism: NCBI:txid2478898